Protein AF-A0A7V4TKS4-F1 (afdb_monomer_lite)

Sequence (141 aa):
MKQTRGIIQALSKITPVEVTDVFLPDYGVWRSFFDWTAFILSFFKVKKKCRSFGPDLIIGTGTHTHLPMLLHKQRNMGKVVTCMTPERPLEKYMDLCFIPEHDMPSKADNIFITMGPPNTACNIQAHDPKQGLIVIGGVDK

Radius of gyration: 17.99 Å; chains: 1; bounding box: 49×33×55 Å

Secondary structure (DSSP, 8-state):
--HHHHHHHHHTTTS-------PPPPPPHHHHHHHHHHHHHHHHSPP--------SEEEE-SHHHHHHHHHHHHHS--EEEESS---HHHHTT-SEEEEEGGG-PPP-TTEEEESSS-------S---TT------PPPP-

Foldseek 3Di:
DFQQVLVVVVVVVVDPDDDDDDDDPDDDPVVVVVLVVVQVVLVVDDDDQPQDPDDQADEDEDQVVQSVQLVSCSRYVHAYEYQEDYDVVSQVSHQAYAYEVVVVDDDDPRYDYDPDTRGNDDCPVPDDPVDDDDDDDDDDD

Structure (mmCIF, N/CA/C/O backbone):
data_AF-A0A7V4TKS4-F1
#
_entry.id   AF-A0A7V4TKS4-F1
#
loop_
_atom_site.group_PDB
_atom_site.id
_atom_site.type_symbol
_atom_site.label_atom_id
_atom_site.label_alt_id
_atom_site.label_comp_id
_atom_site.label_asym_id
_atom_site.label_entity_id
_atom_site.label_seq_id
_atom_site.pdbx_PDB_ins_code
_atom_site.Cartn_x
_atom_site.Cartn_y
_atom_site.Cartn_z
_atom_site.occupancy
_atom_site.B_iso_or_equiv
_atom_site.auth_seq_id
_atom_site.auth_comp_id
_atom_site.auth_asym_id
_atom_site.auth_atom_id
_atom_site.pdbx_PDB_model_num
ATOM 1 N N . MET A 1 1 ? 3.976 9.954 -4.171 1.00 61.44 1 MET A N 1
ATOM 2 C CA . MET A 1 1 ? 3.418 8.588 -4.053 1.00 61.44 1 MET A CA 1
ATOM 3 C C . MET A 1 1 ? 3.166 7.995 -5.436 1.00 61.44 1 MET A C 1
ATOM 5 O O . MET A 1 1 ? 2.203 8.379 -6.085 1.00 61.44 1 MET A O 1
ATOM 9 N N . LYS A 1 2 ? 4.050 7.121 -5.933 1.00 77.81 2 LYS A N 1
ATOM 10 C CA . LYS A 1 2 ? 3.864 6.454 -7.240 1.00 77.81 2 LYS A CA 1
ATOM 11 C C . LYS A 1 2 ? 3.047 5.157 -7.121 1.00 77.81 2 LYS A C 1
ATOM 13 O O . LYS A 1 2 ? 2.308 4.830 -8.039 1.00 77.81 2 LYS A O 1
ATOM 18 N N . GLN A 1 3 ? 3.132 4.481 -5.972 1.00 84.06 3 GLN A N 1
ATOM 19 C CA . GLN A 1 3 ? 2.511 3.170 -5.756 1.00 84.06 3 GLN A CA 1
ATOM 20 C C . GLN A 1 3 ? 0.994 3.256 -5.559 1.00 84.06 3 GLN A C 1
ATOM 22 O O . GLN A 1 3 ? 0.252 2.702 -6.365 1.00 84.06 3 GLN A O 1
ATOM 27 N N . THR A 1 4 ? 0.523 4.060 -4.593 1.00 86.50 4 THR A N 1
ATOM 28 C CA . THR A 1 4 ? -0.916 4.329 -4.389 1.00 86.50 4 THR A CA 1
ATOM 29 C C . THR A 1 4 ? -1.607 4.772 -5.682 1.00 86.50 4 THR A C 1
ATOM 31 O O . THR A 1 4 ? -2.683 4.285 -6.014 1.00 86.50 4 THR A O 1
ATOM 34 N N . ARG A 1 5 ? -0.964 5.658 -6.459 1.00 87.88 5 ARG A N 1
ATOM 35 C CA . ARG A 1 5 ? -1.502 6.140 -7.741 1.00 87.88 5 ARG A CA 1
ATOM 36 C C . ARG A 1 5 ? -1.656 5.026 -8.775 1.00 87.88 5 ARG A C 1
ATOM 38 O O . ARG A 1 5 ? -2.651 5.030 -9.487 1.00 87.88 5 ARG A O 1
ATOM 45 N N . GLY A 1 6 ? -0.712 4.085 -8.839 1.00 88.12 6 GLY A N 1
ATOM 46 C CA . GLY A 1 6 ? -0.812 2.917 -9.717 1.00 88.12 6 GLY A CA 1
ATOM 47 C C . GLY A 1 6 ? -2.062 2.087 -9.426 1.00 88.12 6 GLY A C 1
ATOM 48 O O . GLY A 1 6 ? -2.812 1.762 -10.343 1.00 88.12 6 GLY A O 1
ATOM 49 N N . ILE A 1 7 ? -2.345 1.833 -8.144 1.00 89.31 7 ILE A N 1
ATOM 50 C CA . ILE A 1 7 ? -3.557 1.110 -7.733 1.00 89.31 7 ILE A CA 1
ATOM 51 C C . ILE A 1 7 ? -4.819 1.912 -8.055 1.00 89.31 7 ILE A C 1
ATOM 53 O O . ILE A 1 7 ? -5.744 1.370 -8.650 1.00 89.31 7 ILE A O 1
ATOM 57 N N . ILE A 1 8 ? -4.856 3.200 -7.710 1.00 90.94 8 ILE A N 1
ATOM 58 C CA . ILE A 1 8 ? -6.012 4.068 -7.983 1.00 90.94 8 ILE A CA 1
ATOM 59 C C . ILE A 1 8 ? -6.323 4.106 -9.487 1.00 90.94 8 ILE A C 1
ATOM 61 O O . ILE A 1 8 ? -7.479 3.980 -9.879 1.00 90.94 8 ILE A O 1
ATOM 65 N N . GLN A 1 9 ? -5.296 4.222 -10.333 1.00 90.38 9 GLN A N 1
ATOM 66 C CA . GLN A 1 9 ? -5.444 4.224 -11.788 1.00 90.38 9 GLN A CA 1
ATOM 67 C C . GLN A 1 9 ? -5.921 2.873 -12.338 1.00 90.38 9 GLN A C 1
ATOM 69 O O . GLN A 1 9 ? -6.620 2.831 -13.347 1.00 90.38 9 GLN A O 1
ATOM 74 N N . ALA A 1 10 ? -5.527 1.758 -11.722 1.00 89.50 10 ALA A N 1
ATOM 75 C CA . ALA A 1 10 ? -6.039 0.444 -12.093 1.00 89.50 10 ALA A CA 1
ATOM 76 C C . ALA A 1 10 ? -7.506 0.272 -11.664 1.00 89.50 10 ALA A C 1
ATOM 78 O O . ALA A 1 10 ? -8.317 -0.204 -12.454 1.00 89.50 10 ALA A O 1
ATOM 79 N N . LEU A 1 11 ? -7.862 0.712 -10.452 1.00 91.50 11 LEU A N 1
ATOM 80 C CA . LEU A 1 11 ? -9.228 0.648 -9.924 1.00 91.50 11 LEU A CA 1
ATOM 81 C C . LEU A 1 11 ? -10.204 1.503 -10.735 1.00 91.50 11 LEU A C 1
ATOM 83 O O . LEU A 1 11 ? -11.296 1.033 -11.049 1.00 91.50 11 LEU A O 1
ATOM 87 N N . SER A 1 12 ? -9.800 2.711 -11.137 1.00 92.88 12 SER A N 1
ATOM 88 C CA . SER A 1 12 ? -10.649 3.620 -11.918 1.00 92.88 12 SER A CA 1
ATOM 89 C C . SER A 1 12 ? -11.029 3.083 -13.300 1.00 92.88 12 SER A C 1
ATOM 91 O O . SER A 1 12 ? -11.989 3.559 -13.901 1.00 92.88 12 SER A O 1
ATOM 93 N N . LYS A 1 13 ? -10.308 2.074 -13.808 1.00 92.00 13 LYS A N 1
ATOM 94 C CA . LYS A 1 13 ? -10.659 1.369 -15.051 1.00 92.00 13 LYS A CA 1
ATOM 95 C C . LYS A 1 13 ? -11.774 0.339 -14.864 1.00 92.00 13 LYS A C 1
ATOM 97 O O . LYS A 1 13 ? -12.379 -0.064 -15.850 1.00 92.00 13 LYS A O 1
ATOM 102 N N . ILE A 1 14 ? -12.004 -0.124 -13.635 1.00 94.19 14 ILE A N 1
ATOM 103 C CA . ILE A 1 14 ? -12.924 -1.227 -13.321 1.00 94.19 14 ILE A CA 1
ATOM 104 C C . ILE A 1 14 ? -14.212 -0.695 -12.681 1.00 94.19 14 ILE A C 1
ATOM 106 O O . ILE A 1 14 ? -15.287 -1.238 -12.914 1.00 94.19 14 ILE A O 1
ATOM 110 N N . THR A 1 15 ? -14.118 0.372 -11.887 1.00 93.25 15 THR A N 1
ATOM 111 C CA . THR A 1 15 ? -15.249 0.973 -11.169 1.00 93.25 15 THR A CA 1
ATOM 112 C C . THR A 1 15 ? -15.083 2.493 -11.089 1.00 93.25 15 THR A C 1
ATOM 114 O O . THR A 1 15 ? -13.947 2.969 -11.098 1.00 93.25 15 THR A O 1
ATOM 117 N N . PRO A 1 16 ? -16.168 3.285 -10.980 1.00 92.06 16 PRO A N 1
ATOM 118 C CA . PRO A 1 16 ? -16.063 4.685 -10.585 1.00 92.06 16 PRO A CA 1
ATOM 119 C C . PRO A 1 16 ? -15.332 4.799 -9.242 1.00 92.06 16 PRO A C 1
ATOM 121 O O . PRO A 1 16 ? -15.663 4.082 -8.296 1.00 92.06 16 PRO A O 1
ATOM 124 N N . VAL A 1 17 ? -14.331 5.675 -9.170 1.00 92.25 17 VAL A N 1
ATOM 125 C CA . VAL A 1 17 ? -13.532 5.911 -7.961 1.00 92.25 17 VAL A CA 1
ATOM 126 C C . VAL A 1 17 ? -13.551 7.401 -7.648 1.00 92.25 17 VAL A C 1
ATOM 128 O O . VAL A 1 17 ? -13.146 8.215 -8.476 1.00 92.25 17 VAL A O 1
ATOM 131 N N . GLU A 1 18 ? -13.978 7.743 -6.436 1.00 92.00 18 GLU A N 1
ATOM 132 C CA . GLU A 1 18 ? -13.786 9.063 -5.842 1.00 92.00 18 GLU A CA 1
ATOM 133 C C . GLU A 1 18 ? -12.569 9.003 -4.914 1.00 92.00 18 GLU A C 1
ATOM 135 O O . GLU A 1 18 ? -12.463 8.114 -4.067 1.00 92.00 18 GLU A O 1
ATOM 140 N N . VAL A 1 19 ? -11.614 9.913 -5.108 1.00 91.19 19 VAL A N 1
ATOM 141 C CA . VAL A 1 19 ? -10.347 9.913 -4.369 1.00 91.19 19 VAL A CA 1
ATOM 142 C C . VAL A 1 19 ? -10.270 11.158 -3.506 1.00 91.19 19 VAL A C 1
ATOM 144 O O . VAL A 1 19 ? -10.258 12.274 -4.019 1.00 91.19 19 VAL A O 1
ATOM 147 N N . THR A 1 20 ? -10.138 10.946 -2.200 1.00 90.56 20 THR A N 1
ATOM 148 C CA . THR A 1 20 ? -9.853 12.007 -1.234 1.00 90.56 20 THR A CA 1
ATOM 149 C C . THR A 1 20 ? -8.431 11.836 -0.724 1.00 90.56 20 THR A C 1
ATOM 151 O O . THR A 1 20 ? -8.145 10.920 0.049 1.00 90.56 20 THR A O 1
ATOM 154 N N . ASP A 1 21 ? -7.533 12.719 -1.155 1.00 89.44 21 ASP A N 1
ATOM 155 C CA . ASP A 1 21 ? -6.153 12.727 -0.679 1.00 89.44 21 ASP A CA 1
ATOM 156 C C . ASP A 1 21 ? -6.079 13.279 0.752 1.00 89.44 21 ASP A C 1
ATOM 158 O O . ASP A 1 21 ? -6.555 14.375 1.051 1.00 89.44 21 ASP A O 1
ATOM 162 N N . VAL A 1 22 ? -5.435 12.523 1.643 1.00 86.44 22 VAL A N 1
ATOM 163 C CA . VAL A 1 22 ? -5.147 12.950 3.016 1.00 86.44 22 VAL A CA 1
ATOM 164 C C . VAL A 1 22 ? -3.643 13.120 3.160 1.00 86.44 22 VAL A C 1
ATOM 166 O O . VAL A 1 22 ? -2.886 12.150 3.132 1.00 86.44 22 VAL A O 1
ATOM 169 N N . PHE A 1 23 ? -3.208 14.365 3.326 1.00 83.31 23 PHE A N 1
ATOM 170 C CA . PHE A 1 23 ? -1.806 14.678 3.567 1.00 83.31 23 PHE A CA 1
ATOM 171 C C . PHE A 1 23 ? -1.481 14.484 5.044 1.00 83.31 23 PHE A C 1
ATOM 173 O O . PHE A 1 23 ? -2.064 15.126 5.920 1.00 83.31 23 PHE A O 1
ATOM 180 N N . LEU A 1 24 ? -0.542 13.582 5.311 1.00 79.94 24 LEU A N 1
ATOM 181 C CA . LEU A 1 24 ? 0.001 13.367 6.642 1.00 79.94 24 LEU A CA 1
ATOM 182 C C . LEU A 1 24 ? 1.228 14.281 6.812 1.00 79.94 24 LEU A C 1
ATOM 184 O O . LEU A 1 24 ? 2.110 14.237 5.954 1.00 79.94 24 LEU A O 1
ATOM 188 N N . PRO A 1 25 ? 1.289 15.138 7.847 1.00 72.62 25 PRO A N 1
ATOM 189 C CA . PRO A 1 25 ? 2.472 15.956 8.105 1.00 72.62 25 PRO A CA 1
ATOM 190 C C . PRO A 1 25 ? 3.694 15.083 8.422 1.00 72.62 25 PRO A C 1
ATOM 192 O O . PRO A 1 25 ? 3.545 14.014 9.010 1.00 72.62 25 PRO A O 1
ATOM 195 N N . ASP A 1 26 ? 4.897 15.549 8.073 1.00 64.69 26 ASP A N 1
ATOM 196 C CA . ASP A 1 26 ? 6.145 14.867 8.435 1.00 64.69 26 ASP A CA 1
ATOM 197 C C . ASP A 1 26 ? 6.264 14.780 9.964 1.00 64.69 26 ASP A C 1
ATOM 199 O O . ASP A 1 26 ? 6.282 15.788 10.677 1.00 64.69 26 ASP A O 1
ATOM 203 N N . TYR A 1 27 ? 6.275 13.554 10.487 1.00 65.31 27 TYR A N 1
ATOM 204 C CA . TYR A 1 27 ? 6.161 13.304 11.920 1.00 65.31 27 TYR A CA 1
ATOM 205 C C . TYR A 1 27 ? 7.527 13.140 12.588 1.00 65.31 27 TYR A C 1
ATOM 207 O O . TYR A 1 27 ? 8.371 12.367 12.143 1.00 65.31 27 TYR A O 1
ATOM 215 N N . GLY A 1 28 ? 7.702 13.783 13.744 1.00 61.38 28 GLY A N 1
ATOM 216 C CA . GLY A 1 28 ? 8.748 13.418 14.699 1.00 61.38 28 GLY A CA 1
ATOM 217 C C . GLY A 1 28 ? 8.395 12.141 15.476 1.00 61.38 28 GLY A C 1
ATOM 218 O O . GLY A 1 28 ? 7.221 11.842 15.709 1.00 61.38 28 GLY A O 1
ATOM 219 N N . VAL A 1 29 ? 9.420 11.423 15.944 1.00 60.66 29 VAL A N 1
ATOM 220 C CA . VAL A 1 29 ? 9.340 10.160 16.718 1.00 60.66 29 VAL A CA 1
ATOM 221 C C . VAL A 1 29 ? 8.319 10.199 17.867 1.00 60.66 29 VAL A C 1
ATOM 223 O O . VAL A 1 29 ? 7.612 9.222 18.110 1.00 60.66 29 VAL A O 1
ATOM 226 N N . TRP A 1 30 ? 8.178 11.353 18.525 1.00 63.22 30 TRP A N 1
ATOM 227 C CA . TRP A 1 30 ? 7.223 11.573 19.615 1.00 63.22 30 TRP A CA 1
ATOM 228 C C . TRP A 1 30 ? 5.765 11.350 19.205 1.00 63.22 30 TRP A C 1
ATOM 230 O O . TRP A 1 30 ? 4.999 10.761 19.963 1.00 63.22 30 TRP A O 1
ATOM 240 N N . ARG A 1 31 ? 5.361 11.786 18.005 1.00 66.44 31 ARG A N 1
ATOM 241 C CA . ARG A 1 31 ? 3.974 11.635 17.537 1.00 66.44 31 ARG A CA 1
ATOM 242 C C . ARG A 1 31 ? 3.664 10.182 17.171 1.00 66.44 31 ARG A C 1
ATOM 244 O O . ARG A 1 31 ? 2.580 9.719 17.493 1.00 66.44 31 ARG A O 1
ATOM 251 N N . SER A 1 32 ? 4.639 9.450 16.622 1.00 67.88 32 SER A N 1
ATOM 252 C CA . SER A 1 32 ? 4.521 8.007 16.353 1.00 67.88 32 SER A CA 1
ATOM 253 C C . SER A 1 32 ? 4.236 7.214 17.635 1.00 67.88 32 SER A C 1
ATOM 255 O O . SER A 1 32 ? 3.344 6.368 17.669 1.00 67.88 32 SER A O 1
ATOM 257 N N . PHE A 1 33 ? 4.909 7.562 18.739 1.00 72.88 33 PHE A N 1
ATOM 258 C CA . PHE A 1 33 ? 4.610 6.988 20.052 1.00 72.88 33 PHE A CA 1
ATOM 259 C C . PHE A 1 33 ? 3.187 7.330 20.529 1.00 72.88 33 PHE A C 1
ATOM 261 O O . PHE A 1 33 ? 2.465 6.461 21.024 1.00 72.88 33 PHE A O 1
ATOM 268 N N . PHE A 1 34 ? 2.737 8.577 20.343 1.00 75.00 34 PHE A N 1
ATOM 269 C CA . PHE A 1 34 ? 1.356 8.962 20.654 1.00 75.00 34 PHE A CA 1
ATOM 270 C C . PHE A 1 34 ? 0.323 8.211 19.805 1.00 75.00 34 PHE A C 1
ATOM 272 O O . PHE A 1 34 ? -0.702 7.796 20.335 1.00 75.00 34 PHE A O 1
ATOM 279 N N . ASP A 1 35 ? 0.585 7.977 18.525 1.00 71.38 35 ASP A N 1
ATOM 280 C CA . ASP A 1 35 ? -0.316 7.204 17.671 1.00 71.38 35 ASP A CA 1
ATOM 281 C C . ASP A 1 35 ? -0.355 5.730 18.095 1.00 71.38 35 ASP A C 1
ATOM 283 O O . ASP A 1 35 ? -1.422 5.116 18.092 1.00 71.38 35 ASP A O 1
ATOM 287 N N . TRP A 1 36 ? 0.773 5.173 18.546 1.00 76.56 36 TRP A N 1
ATOM 288 C CA . TRP A 1 36 ? 0.852 3.812 19.088 1.00 76.56 36 TRP A CA 1
ATOM 289 C C . TRP A 1 36 ? 0.068 3.680 20.389 1.00 76.56 36 TRP A C 1
ATOM 291 O O . TRP A 1 36 ? -0.740 2.761 20.541 1.00 76.56 36 TRP A O 1
ATOM 301 N N . THR A 1 37 ? 0.236 4.633 21.306 1.00 76.25 37 THR A N 1
ATOM 302 C CA . THR A 1 37 ? -0.560 4.672 22.539 1.00 76.25 37 THR A CA 1
ATOM 303 C C . THR A 1 37 ? -2.041 4.880 22.233 1.00 76.25 37 THR A C 1
ATOM 305 O O . THR A 1 37 ? -2.871 4.170 22.793 1.00 76.25 37 THR A O 1
ATOM 308 N N . ALA A 1 38 ? -2.399 5.767 21.300 1.00 76.38 38 ALA A N 1
ATOM 309 C CA . ALA A 1 38 ? -3.776 5.972 20.859 1.00 76.38 38 ALA A CA 1
ATOM 310 C C . ALA A 1 38 ? -4.373 4.716 20.209 1.00 76.38 38 ALA A C 1
ATOM 312 O O . ALA A 1 38 ? -5.537 4.407 20.457 1.00 76.38 38 ALA A O 1
ATOM 313 N N . PHE A 1 39 ? -3.597 3.974 19.418 1.00 77.06 39 PHE A N 1
ATOM 314 C CA . PHE A 1 39 ? -4.018 2.716 18.807 1.00 77.06 39 PHE A CA 1
ATOM 315 C C . PHE A 1 39 ? -4.263 1.639 19.861 1.00 77.06 39 PHE A C 1
ATOM 317 O O . PHE A 1 39 ? -5.336 1.038 19.867 1.00 77.06 39 PHE A O 1
ATOM 324 N N . ILE A 1 40 ? -3.349 1.467 20.816 1.00 78.31 40 ILE A N 1
ATOM 325 C CA . ILE A 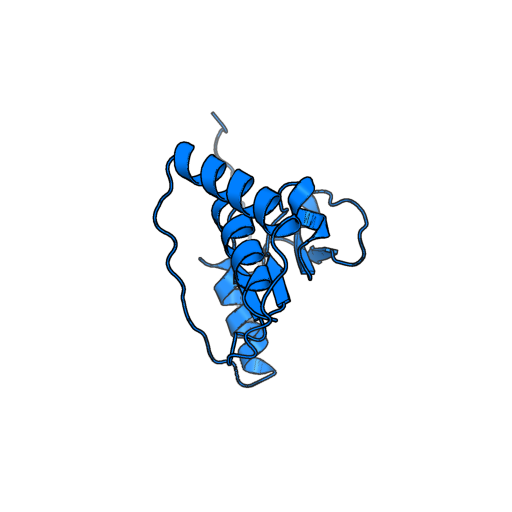1 40 ? -3.529 0.546 21.947 1.00 78.31 40 ILE A CA 1
ATOM 326 C C . ILE A 1 40 ? -4.758 0.953 22.777 1.00 78.31 40 ILE A C 1
ATOM 328 O O . ILE A 1 40 ? -5.635 0.131 23.028 1.00 78.31 40 ILE A O 1
ATOM 332 N N . LEU A 1 41 ? -4.887 2.236 23.129 1.00 77.75 41 LEU A N 1
ATOM 333 C CA . LEU A 1 41 ? -6.042 2.781 23.854 1.00 77.75 41 LEU A CA 1
ATOM 334 C C . LEU A 1 41 ? -7.355 2.649 23.066 1.00 77.75 41 LEU A C 1
ATOM 336 O O . LEU A 1 41 ? -8.424 2.567 23.670 1.00 77.75 41 LEU A O 1
ATOM 340 N N . SER A 1 42 ? -7.302 2.611 21.731 1.00 72.50 42 SER A N 1
ATOM 341 C CA . SER A 1 42 ? -8.486 2.436 20.883 1.00 72.50 42 SER A CA 1
ATOM 342 C C . SER A 1 42 ? -9.111 1.047 21.011 1.00 72.50 42 SER A C 1
ATOM 344 O O . SER A 1 42 ? -10.325 0.939 20.869 1.00 72.50 42 SER A O 1
ATOM 346 N N . PHE A 1 43 ? -8.337 0.019 21.386 1.00 70.38 43 PHE A N 1
ATOM 347 C CA . PHE A 1 43 ? -8.891 -1.294 21.741 1.00 70.38 43 PHE A CA 1
ATOM 348 C C . PHE A 1 43 ? -9.726 -1.251 23.024 1.00 70.38 43 PHE A C 1
ATOM 350 O O . PHE A 1 43 ? -10.682 -2.011 23.149 1.00 70.38 43 PHE A O 1
ATOM 357 N N . PHE A 1 44 ? -9.399 -0.353 23.959 1.00 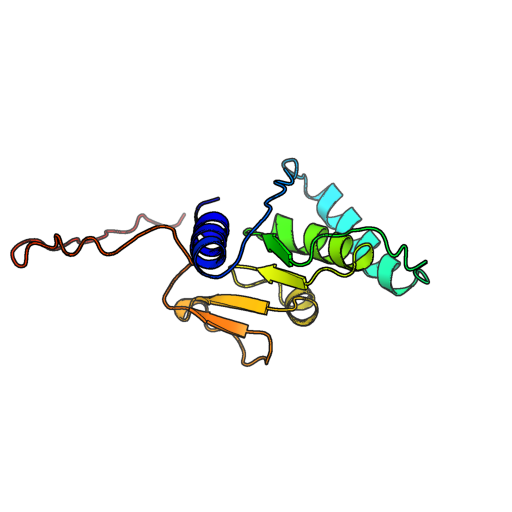69.31 44 PHE A N 1
ATOM 358 C CA . PHE A 1 44 ? -10.101 -0.229 25.241 1.00 69.31 44 PHE A CA 1
ATOM 359 C C . PHE A 1 44 ? -11.289 0.740 25.195 1.00 69.31 44 PHE A C 1
ATOM 361 O O . PHE A 1 44 ? -12.147 0.713 26.077 1.00 69.31 44 PHE A O 1
ATOM 368 N N . LYS A 1 45 ? -11.378 1.600 24.173 1.00 65.38 45 LYS A N 1
ATOM 369 C CA . LYS A 1 45 ? -12.520 2.504 23.993 1.00 65.38 45 LYS A CA 1
ATOM 370 C C . LYS A 1 45 ? -13.651 1.812 23.231 1.00 65.38 45 LYS A C 1
ATOM 372 O O . LYS A 1 45 ? -13.534 1.513 22.046 1.00 65.38 45 LYS A O 1
ATOM 377 N N . VAL A 1 46 ? -14.796 1.648 23.896 1.00 53.47 46 VAL A N 1
ATOM 378 C CA . VAL A 1 46 ? -16.061 1.226 23.272 1.00 53.47 46 VAL A CA 1
ATOM 379 C C . VAL A 1 46 ? -16.447 2.235 22.182 1.00 53.47 46 VAL A C 1
ATOM 381 O O . VAL A 1 46 ? -16.681 3.413 22.455 1.00 53.47 46 VAL A O 1
ATOM 384 N N . LYS A 1 47 ? -16.491 1.792 20.922 1.00 57.72 47 LYS A N 1
ATOM 385 C CA . LYS A 1 47 ? -16.804 2.660 19.779 1.00 57.72 47 LYS A CA 1
ATOM 386 C C . LYS A 1 47 ? -18.289 3.005 19.715 1.00 57.72 47 LYS A C 1
ATOM 388 O O . LYS A 1 47 ? -19.121 2.123 19.512 1.00 57.72 47 LYS A O 1
ATOM 393 N N . LYS A 1 48 ? -18.617 4.301 19.695 1.00 51.69 48 LYS A N 1
ATOM 394 C CA . LYS A 1 48 ? -19.819 4.771 18.991 1.00 51.69 48 LYS A CA 1
ATOM 395 C C . LYS A 1 48 ? -19.578 4.578 17.492 1.00 51.69 48 LYS A C 1
ATOM 397 O O . LYS A 1 48 ? -18.759 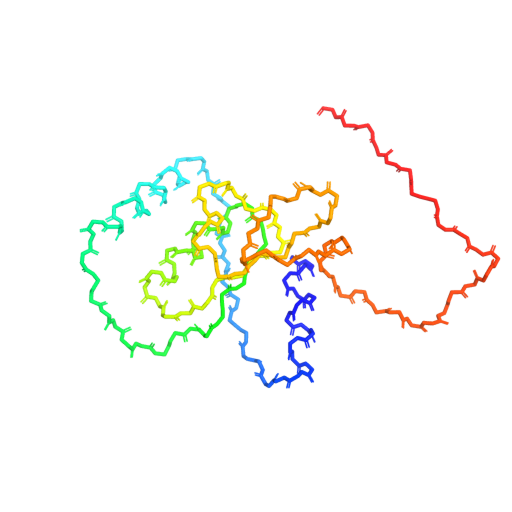5.282 16.907 1.00 51.69 48 LYS A O 1
ATOM 402 N N . LYS A 1 49 ? -20.266 3.613 16.872 1.00 54.22 49 LYS A N 1
ATOM 403 C CA . LYS A 1 49 ? -20.358 3.504 15.408 1.00 54.22 49 LYS A CA 1
ATOM 404 C C . LYS A 1 49 ? -21.111 4.729 14.889 1.00 54.22 49 LYS A C 1
ATOM 406 O O . LYS A 1 49 ? -22.335 4.717 14.816 1.00 54.22 49 LYS A O 1
ATOM 411 N N . CYS A 1 50 ? -20.397 5.790 14.533 1.00 51.69 50 CYS A N 1
ATOM 412 C CA . CYS A 1 50 ? -20.980 6.824 13.693 1.00 51.69 50 CYS A CA 1
ATOM 413 C C . CYS A 1 50 ? -21.013 6.258 12.275 1.00 51.69 50 CYS A C 1
ATOM 415 O O . CYS A 1 50 ? -19.983 6.150 11.616 1.00 51.69 50 CYS A O 1
ATOM 417 N N . ARG A 1 51 ? -22.198 5.841 11.823 1.00 52.28 51 ARG A N 1
ATOM 418 C CA . ARG A 1 51 ? -22.460 5.445 10.436 1.00 52.28 51 ARG A CA 1
ATOM 419 C C . ARG A 1 51 ? -22.493 6.714 9.571 1.00 52.28 51 ARG A C 1
ATOM 421 O O . ARG A 1 51 ? -23.527 7.076 9.033 1.00 52.28 51 ARG A O 1
ATOM 428 N N . SER A 1 52 ? -21.387 7.450 9.554 1.00 54.50 52 SER A N 1
ATOM 429 C CA . SER A 1 52 ? -21.168 8.532 8.601 1.00 54.50 52 SER A CA 1
ATOM 430 C C . SER A 1 52 ? -20.669 7.916 7.299 1.00 54.50 52 SER A C 1
ATOM 432 O O . SER A 1 52 ? -20.024 6.867 7.343 1.00 54.50 52 SER A O 1
ATOM 434 N N . PHE A 1 53 ? -20.961 8.559 6.167 1.00 65.31 53 PHE A N 1
ATOM 435 C CA . PHE A 1 53 ? -20.354 8.279 4.864 1.00 65.31 53 PHE A CA 1
ATOM 436 C C . PHE A 1 53 ? -18.824 8.341 5.000 1.00 65.31 53 PHE A C 1
ATOM 438 O O . PHE A 1 53 ? -18.229 9.415 4.972 1.00 65.31 53 PHE A O 1
ATOM 445 N N . GLY A 1 54 ? -18.201 7.201 5.283 1.00 76.69 54 GLY A N 1
ATOM 446 C CA . GLY A 1 54 ? -16.754 7.034 5.339 1.00 76.69 54 GLY A CA 1
ATOM 447 C C . GLY A 1 54 ? -16.261 6.390 4.046 1.00 76.69 54 GLY A C 1
ATOM 448 O O . GLY A 1 54 ? -17.068 5.793 3.337 1.00 76.69 54 GLY A O 1
ATOM 449 N N . PRO A 1 55 ? -14.958 6.483 3.743 1.00 87.25 55 PRO A N 1
ATOM 450 C CA . PRO A 1 55 ? -14.407 5.866 2.544 1.00 87.25 55 PRO A CA 1
ATOM 451 C C . PRO A 1 55 ? -14.601 4.348 2.588 1.00 87.25 55 PRO A C 1
ATOM 453 O O . PRO A 1 55 ? -14.371 3.729 3.629 1.00 87.25 55 PRO A O 1
ATOM 456 N N . ASP A 1 56 ? -14.962 3.743 1.458 1.00 90.19 56 ASP A N 1
ATOM 457 C CA . ASP A 1 56 ? -15.019 2.282 1.323 1.00 90.19 56 ASP A CA 1
ATOM 458 C C . ASP A 1 56 ? -13.622 1.656 1.431 1.00 90.19 56 ASP A C 1
ATOM 460 O O . ASP A 1 56 ? -13.452 0.551 1.954 1.00 90.19 56 ASP A O 1
ATOM 464 N N . LEU A 1 57 ? -12.608 2.396 0.972 1.00 91.75 57 LEU A N 1
ATOM 465 C CA . LEU A 1 57 ? -11.228 1.952 0.859 1.00 91.75 57 LEU A CA 1
ATOM 466 C C . LEU A 1 57 ? -10.253 3.051 1.298 1.00 91.75 57 LEU A C 1
ATOM 468 O O . LEU A 1 57 ? -10.346 4.202 0.883 1.00 91.75 57 LEU A O 1
ATOM 472 N N . ILE A 1 58 ? -9.290 2.674 2.129 1.00 93.31 58 ILE A N 1
ATOM 473 C CA . ILE A 1 58 ? -8.223 3.508 2.675 1.00 93.31 58 ILE A CA 1
ATOM 474 C C . ILE A 1 58 ? -6.907 2.902 2.184 1.00 93.31 58 ILE A C 1
ATOM 476 O O . ILE A 1 58 ? -6.545 1.800 2.599 1.00 93.31 58 ILE A O 1
ATOM 480 N N . ILE A 1 59 ? -6.189 3.614 1.312 1.00 92.56 59 ILE A N 1
ATOM 481 C CA . ILE A 1 59 ? -4.916 3.156 0.738 1.00 92.56 59 ILE A CA 1
ATOM 482 C C . ILE A 1 59 ? -3.793 4.104 1.141 1.00 92.56 59 ILE A C 1
ATOM 484 O O . ILE A 1 59 ? -3.933 5.321 1.044 1.00 92.56 59 ILE A O 1
ATOM 488 N N . GLY A 1 60 ? -2.651 3.546 1.525 1.00 89.75 60 GLY A N 1
ATOM 489 C CA . GLY A 1 60 ? -1.436 4.308 1.783 1.00 89.75 60 GLY A CA 1
ATOM 490 C C . GLY A 1 60 ? -0.185 3.515 1.444 1.00 89.75 60 GLY A C 1
ATOM 491 O O . GLY A 1 60 ? -0.207 2.299 1.258 1.00 89.75 60 GLY A O 1
ATOM 492 N N . THR A 1 61 ? 0.916 4.239 1.293 1.00 86.81 61 THR A N 1
ATOM 493 C CA . THR A 1 61 ? 2.243 3.673 1.058 1.00 86.81 61 THR A CA 1
ATOM 494 C C . THR A 1 61 ? 3.228 4.428 1.934 1.00 86.81 61 THR A C 1
ATOM 496 O O . THR A 1 61 ? 3.322 5.652 1.833 1.00 86.81 61 THR A O 1
ATOM 499 N N . GLY A 1 62 ? 3.974 3.703 2.762 1.00 85.69 62 GLY A N 1
ATOM 500 C CA . GLY A 1 62 ? 4.959 4.252 3.691 1.00 85.69 62 GLY A CA 1
ATOM 501 C C . GLY A 1 62 ? 4.668 3.834 5.128 1.00 85.69 62 GLY A C 1
ATOM 502 O O . GLY A 1 62 ? 3.516 3.862 5.562 1.00 85.69 62 GLY A O 1
ATOM 503 N N . THR A 1 63 ? 5.714 3.517 5.888 1.00 85.19 63 THR A N 1
ATOM 504 C CA . THR A 1 63 ? 5.611 3.053 7.281 1.00 85.19 63 THR A CA 1
ATOM 505 C C . THR A 1 63 ? 4.806 4.010 8.164 1.00 85.19 63 THR A C 1
ATOM 507 O O . THR A 1 63 ? 3.935 3.580 8.916 1.00 85.19 63 THR A O 1
ATOM 510 N N . HIS A 1 64 ? 4.994 5.322 7.985 1.00 85.19 64 HIS A N 1
ATOM 511 C CA . HIS A 1 64 ? 4.269 6.363 8.726 1.00 85.19 64 HIS A CA 1
ATOM 512 C C . HIS A 1 64 ? 2.762 6.426 8.429 1.00 85.19 64 HIS A C 1
ATOM 514 O O . HIS A 1 64 ? 2.022 7.078 9.160 1.00 85.19 64 HIS A O 1
ATOM 520 N N . THR A 1 65 ? 2.287 5.765 7.370 1.00 88.31 65 THR A N 1
ATOM 521 C CA . THR A 1 65 ? 0.872 5.794 6.969 1.00 88.31 65 THR A CA 1
ATOM 522 C C . THR A 1 65 ? 0.046 4.693 7.638 1.00 88.31 65 THR A C 1
ATOM 524 O O . THR A 1 65 ? -1.149 4.877 7.863 1.00 88.31 65 THR A O 1
ATOM 527 N N . HIS A 1 66 ? 0.678 3.583 8.038 1.00 90.19 66 HIS A N 1
ATOM 528 C CA . HIS A 1 66 ? -0.006 2.386 8.534 1.00 90.19 66 HIS A CA 1
ATOM 529 C C . HIS A 1 66 ? -0.892 2.663 9.751 1.00 90.19 66 HIS A C 1
ATOM 531 O O . HIS A 1 66 ? -2.067 2.293 9.780 1.00 90.19 66 HIS A O 1
ATOM 537 N N . LEU A 1 67 ? -0.342 3.339 10.755 1.00 88.94 67 LEU A N 1
ATOM 538 C CA . LEU A 1 67 ? -1.041 3.575 12.010 1.00 88.94 67 LEU A CA 1
ATOM 539 C C . LEU A 1 67 ? -2.170 4.614 11.881 1.00 88.94 67 LEU A C 1
ATOM 541 O O . LEU A 1 67 ? -3.290 4.308 12.304 1.00 88.94 67 LEU A O 1
ATOM 545 N N . PRO A 1 68 ? -1.964 5.774 11.218 1.00 88.88 68 PRO A N 1
ATOM 546 C CA . PRO A 1 68 ? -3.057 6.680 10.868 1.00 88.88 68 PRO A CA 1
ATOM 547 C C . PRO A 1 68 ? -4.190 6.002 10.088 1.00 88.88 68 PRO A C 1
ATOM 549 O O . PRO A 1 68 ? -5.360 6.228 10.397 1.00 88.88 68 PRO A O 1
ATOM 552 N N . MET A 1 69 ? -3.870 5.129 9.126 1.00 91.06 69 MET A N 1
ATOM 553 C CA . MET A 1 69 ? -4.873 4.389 8.351 1.00 91.06 69 MET A CA 1
ATOM 554 C C . MET A 1 69 ? -5.704 3.451 9.231 1.00 91.06 69 MET A C 1
ATOM 556 O O . MET A 1 69 ? -6.934 3.446 9.145 1.00 91.06 69 MET A O 1
ATOM 560 N N . LEU A 1 70 ? -5.061 2.699 10.129 1.00 90.50 70 LEU A N 1
ATOM 561 C CA . LEU A 1 70 ? -5.756 1.815 11.067 1.00 90.50 70 LEU A CA 1
ATOM 562 C C . LEU A 1 70 ? -6.631 2.592 12.057 1.00 90.50 70 LEU A C 1
ATOM 564 O O . LEU A 1 70 ? -7.764 2.190 12.328 1.00 90.50 70 LEU A O 1
ATOM 568 N N . LEU A 1 71 ? -6.154 3.732 12.562 1.00 87.25 71 LEU A N 1
ATOM 569 C CA . LEU A 1 71 ? -6.946 4.629 13.406 1.00 87.25 71 LEU A CA 1
ATOM 570 C C . LEU A 1 71 ? -8.141 5.223 12.646 1.00 87.25 71 LEU A C 1
ATOM 572 O O . LEU A 1 71 ? -9.224 5.377 13.217 1.00 87.25 71 LEU A O 1
ATOM 576 N N . HIS A 1 72 ? -7.980 5.514 11.354 1.00 86.31 72 HIS A N 1
ATOM 577 C CA . HIS A 1 72 ? -9.067 5.983 10.502 1.00 86.31 72 HIS A CA 1
ATOM 578 C C . HIS A 1 72 ? -10.120 4.888 10.284 1.00 86.31 72 HIS A C 1
ATOM 580 O O . HIS A 1 72 ? -11.300 5.141 10.516 1.00 86.31 72 HIS A O 1
ATOM 586 N N . LYS A 1 73 ? -9.708 3.647 9.986 1.00 87.00 73 LYS A N 1
ATOM 587 C CA . LYS A 1 73 ? -10.583 2.454 9.958 1.00 87.00 73 LYS A CA 1
ATOM 588 C C . LYS A 1 73 ? -11.275 2.187 11.286 1.00 87.00 73 LYS A C 1
ATOM 590 O O . LYS A 1 73 ? -12.375 1.645 11.357 1.00 87.00 73 LYS A O 1
ATOM 595 N N . GLN A 1 74 ? -10.637 2.538 12.397 1.00 80.06 74 GLN A N 1
ATOM 596 C CA . GLN A 1 74 ? -11.286 2.376 13.685 1.00 80.06 74 GLN A CA 1
ATOM 597 C C . GLN A 1 74 ? -12.509 3.307 13.804 1.00 80.06 74 GLN A C 1
ATOM 599 O O . GLN A 1 74 ? -13.504 2.911 14.408 1.00 80.06 74 GLN A O 1
ATOM 604 N N . ARG A 1 75 ? -12.458 4.501 13.207 1.00 77.25 75 ARG A N 1
ATOM 605 C CA . ARG A 1 75 ? -13.540 5.498 13.233 1.00 77.25 75 ARG A CA 1
ATOM 606 C C . ARG A 1 75 ? -14.542 5.326 12.087 1.00 77.25 75 ARG A C 1
ATOM 608 O O . ARG A 1 75 ? -15.726 5.571 12.293 1.00 77.25 75 ARG A O 1
ATOM 615 N N . ASN A 1 76 ? -14.073 4.859 10.933 1.00 71.25 76 ASN A N 1
ATOM 616 C CA . ASN A 1 76 ? -14.811 4.760 9.675 1.00 71.25 76 ASN A CA 1
ATOM 617 C C . ASN A 1 76 ? -14.817 3.304 9.191 1.00 71.25 76 ASN A C 1
ATOM 619 O O . ASN A 1 76 ? -13.795 2.642 9.267 1.00 71.25 76 ASN A O 1
ATOM 623 N N . MET A 1 77 ? -15.928 2.776 8.669 1.00 76.50 77 MET A N 1
ATOM 624 C CA . MET A 1 77 ? -16.040 1.344 8.307 1.00 76.50 77 MET A CA 1
ATOM 625 C C . MET A 1 77 ? -15.276 0.922 7.029 1.00 76.50 77 MET A C 1
ATOM 627 O O . MET A 1 77 ? -15.583 -0.123 6.459 1.00 76.50 77 MET A O 1
ATOM 631 N N . GLY A 1 78 ? -14.295 1.710 6.586 1.00 86.38 78 GLY A N 1
ATOM 632 C CA . GLY A 1 78 ? -13.508 1.452 5.382 1.00 86.38 78 GLY A CA 1
ATOM 633 C C . GLY A 1 78 ? -12.512 0.304 5.525 1.00 86.38 78 GLY A C 1
ATOM 634 O O . GLY A 1 78 ? -12.046 -0.017 6.623 1.00 86.38 78 GLY A O 1
ATOM 635 N N . LYS A 1 79 ? -12.160 -0.301 4.390 1.00 92.31 79 LYS A N 1
ATOM 636 C CA . LYS A 1 79 ? -11.107 -1.316 4.276 1.00 92.31 79 LYS A CA 1
ATOM 637 C C . LYS A 1 79 ? -9.739 -0.659 4.164 1.00 92.31 79 LYS A C 1
ATOM 639 O O . LYS A 1 79 ? -9.596 0.324 3.454 1.00 92.31 79 LYS A O 1
ATOM 644 N N . VAL A 1 80 ? -8.731 -1.186 4.849 1.00 94.50 80 VAL A N 1
ATOM 645 C CA . VAL A 1 80 ? -7.364 -0.646 4.853 1.00 94.50 80 VAL A CA 1
ATOM 646 C C . VAL A 1 80 ? -6.446 -1.529 4.033 1.00 94.50 80 VAL A C 1
ATOM 648 O O . VAL A 1 80 ? -6.329 -2.723 4.310 1.00 94.50 80 VAL A O 1
ATOM 651 N N . VAL A 1 81 ? -5.771 -0.916 3.062 1.00 94.31 81 VAL A N 1
ATOM 652 C CA . VAL A 1 81 ? -4.904 -1.602 2.107 1.00 94.31 81 VAL A CA 1
ATOM 653 C C . VAL A 1 81 ? -3.553 -0.903 1.991 1.00 94.31 81 VAL A C 1
ATOM 655 O O . VAL A 1 81 ? -3.493 0.312 1.809 1.00 94.31 81 VAL A O 1
ATOM 658 N N . THR A 1 82 ? -2.462 -1.662 2.075 1.00 92.81 82 THR A N 1
ATOM 659 C CA . THR A 1 82 ? -1.090 -1.141 1.925 1.00 92.81 82 THR A CA 1
ATOM 660 C C . THR A 1 82 ? -0.378 -1.740 0.711 1.00 92.81 82 THR A C 1
ATOM 662 O O . THR A 1 82 ? -0.721 -2.830 0.258 1.00 92.81 82 THR A O 1
ATOM 665 N N . CYS A 1 83 ? 0.605 -1.007 0.177 1.00 90.56 83 CYS A N 1
ATOM 666 C CA . CYS A 1 83 ? 1.423 -1.391 -0.987 1.00 90.56 83 CYS A CA 1
ATOM 667 C C . CYS A 1 83 ? 2.865 -1.775 -0.626 1.00 90.56 83 CYS A C 1
ATOM 669 O O . CYS A 1 83 ? 3.759 -1.698 -1.467 1.00 90.56 83 CYS A O 1
ATOM 671 N N . MET A 1 84 ? 3.108 -2.090 0.642 1.00 90.06 84 MET A N 1
ATOM 672 C CA . MET A 1 84 ? 4.416 -2.458 1.165 1.00 90.06 84 MET A CA 1
ATOM 673 C C . MET A 1 84 ? 4.268 -3.415 2.336 1.00 90.06 84 MET A C 1
ATOM 675 O O . MET A 1 84 ? 3.179 -3.549 2.896 1.00 90.06 84 MET A O 1
ATOM 679 N N . THR A 1 85 ? 5.381 -4.013 2.745 1.00 90.25 85 THR A N 1
ATOM 680 C CA . THR A 1 85 ? 5.450 -4.801 3.972 1.00 90.25 85 THR A CA 1
ATOM 681 C C . THR A 1 85 ? 5.132 -3.919 5.189 1.00 90.25 85 THR A C 1
ATOM 683 O O . THR A 1 85 ? 5.869 -2.966 5.468 1.00 90.25 85 THR A O 1
ATOM 686 N N . PRO A 1 86 ? 4.027 -4.176 5.914 1.00 88.69 86 PRO A N 1
ATOM 687 C CA . PRO A 1 86 ? 3.718 -3.444 7.130 1.00 88.69 86 PRO A CA 1
ATOM 688 C C . PRO A 1 86 ? 4.619 -3.879 8.287 1.00 88.69 86 PRO A C 1
ATOM 690 O O . PRO A 1 86 ? 5.252 -4.933 8.273 1.00 88.69 86 PRO A O 1
ATOM 693 N N . GLU A 1 87 ? 4.636 -3.080 9.351 1.00 87.88 87 GLU A N 1
ATOM 694 C CA . GLU A 1 87 ? 5.226 -3.523 10.613 1.00 87.88 87 GLU A CA 1
ATOM 695 C C . GLU A 1 87 ? 4.445 -4.749 11.121 1.00 87.88 87 GLU A C 1
ATOM 697 O O . GLU A 1 87 ? 3.216 -4.705 11.212 1.00 87.88 87 GLU A O 1
ATOM 702 N N . ARG A 1 88 ? 5.143 -5.834 11.489 1.00 83.31 88 ARG A N 1
ATOM 703 C CA . ARG A 1 88 ? 4.544 -7.125 11.902 1.00 83.31 88 ARG A CA 1
ATOM 704 C C . ARG A 1 88 ? 3.313 -7.035 12.822 1.00 83.31 88 ARG A C 1
ATOM 706 O O . ARG A 1 88 ? 2.329 -7.724 12.559 1.00 83.31 88 ARG A O 1
ATOM 713 N N . PRO A 1 89 ? 3.300 -6.230 13.903 1.00 84.62 89 PRO A N 1
ATOM 714 C CA . PRO A 1 89 ? 2.118 -6.145 14.765 1.00 84.62 89 PRO A CA 1
ATOM 715 C C . PRO A 1 89 ? 0.904 -5.498 14.083 1.00 84.62 89 PRO A C 1
ATOM 717 O O . PRO A 1 89 ? -0.224 -5.754 14.507 1.00 84.62 89 PRO A O 1
ATOM 720 N N . LEU A 1 90 ? 1.123 -4.669 13.058 1.00 86.88 90 LEU A N 1
ATOM 721 C CA . LEU A 1 90 ? 0.087 -3.957 12.309 1.00 86.88 90 LEU A CA 1
ATOM 722 C C . LEU A 1 90 ? -0.469 -4.781 11.143 1.00 86.88 90 LEU A C 1
ATOM 724 O O . LEU A 1 90 ? -1.636 -4.607 10.796 1.00 86.88 90 LEU A O 1
ATOM 728 N N . GLU A 1 91 ? 0.331 -5.695 10.588 1.00 89.81 91 GLU A N 1
ATOM 729 C CA . GLU A 1 91 ? -0.017 -6.555 9.448 1.00 89.81 91 GLU A CA 1
ATOM 730 C C . GLU A 1 91 ? -1.389 -7.215 9.602 1.00 89.81 91 GLU A C 1
ATOM 732 O O . GLU A 1 91 ? -2.246 -7.080 8.736 1.00 89.81 91 GLU A O 1
ATOM 737 N N . LYS A 1 92 ? -1.648 -7.836 10.757 1.00 89.75 92 LYS A N 1
ATOM 738 C CA . LYS A 1 92 ? -2.907 -8.540 11.055 1.00 89.75 92 LYS A CA 1
ATOM 739 C C . LYS A 1 92 ? -4.156 -7.650 11.105 1.00 89.75 92 LYS A C 1
ATOM 741 O O . LYS A 1 92 ? -5.270 -8.163 11.155 1.00 89.75 92 LYS A O 1
ATOM 746 N N . TYR A 1 93 ? -3.993 -6.329 11.178 1.00 90.31 93 TYR A N 1
ATOM 747 C CA . TYR A 1 93 ? -5.109 -5.379 11.227 1.00 90.31 93 TYR A CA 1
ATOM 748 C C . TYR A 1 93 ? -5.426 -4.761 9.859 1.00 90.31 93 TYR A C 1
ATOM 750 O O . TYR A 1 93 ? -6.492 -4.146 9.700 1.00 90.31 93 TYR A O 1
ATOM 758 N N . MET A 1 94 ? -4.527 -4.935 8.886 1.00 93.19 94 MET A N 1
ATOM 759 C CA . MET A 1 94 ? -4.741 -4.565 7.490 1.00 93.19 94 MET A CA 1
ATOM 760 C C . MET A 1 94 ? -5.719 -5.546 6.842 1.00 93.19 94 MET A C 1
ATOM 762 O O . MET A 1 94 ? -5.656 -6.747 7.100 1.00 93.19 94 MET A O 1
ATOM 766 N N . ASP A 1 95 ? -6.625 -5.046 6.000 1.00 94.50 95 ASP A N 1
ATOM 767 C CA . ASP A 1 95 ? -7.536 -5.917 5.248 1.00 94.50 95 ASP A CA 1
ATOM 768 C C . ASP A 1 95 ? -6.839 -6.560 4.040 1.00 94.50 95 ASP A C 1
ATOM 770 O O . ASP A 1 95 ? -7.195 -7.676 3.675 1.00 94.50 95 ASP A O 1
ATOM 774 N N . LEU A 1 96 ? -5.857 -5.879 3.432 1.00 94.50 96 LEU A N 1
ATOM 775 C CA . LEU A 1 96 ? -5.041 -6.410 2.335 1.00 94.50 96 LEU A CA 1
ATOM 776 C C . LEU A 1 96 ? -3.657 -5.737 2.280 1.00 94.50 96 LEU A C 1
ATOM 778 O O . LEU A 1 96 ? -3.541 -4.519 2.418 1.00 94.50 96 LEU A O 1
ATOM 782 N N . CYS A 1 97 ? -2.614 -6.512 2.012 1.00 93.62 97 CYS A N 1
ATOM 783 C CA . CYS A 1 97 ? -1.241 -6.047 1.855 1.00 93.62 97 CYS A CA 1
ATOM 784 C C . CYS A 1 97 ? -0.697 -6.520 0.505 1.00 93.62 97 CYS A C 1
ATOM 786 O O . CYS A 1 97 ? -0.539 -7.721 0.299 1.00 93.62 97 CYS A O 1
ATOM 788 N N . PHE A 1 98 ? -0.382 -5.592 -0.397 1.00 92.81 98 PHE A N 1
ATOM 789 C CA . PHE A 1 98 ? 0.388 -5.895 -1.602 1.00 92.81 98 PHE A CA 1
ATOM 790 C C . PHE A 1 98 ? 1.871 -5.882 -1.245 1.00 92.81 98 PHE A C 1
ATOM 792 O O . PHE A 1 98 ? 2.436 -4.811 -1.019 1.00 92.81 98 PHE A O 1
ATOM 799 N N . ILE A 1 99 ? 2.478 -7.064 -1.155 1.00 92.69 99 ILE A N 1
ATOM 800 C CA . ILE A 1 99 ? 3.868 -7.219 -0.722 1.00 92.69 99 ILE A CA 1
ATOM 801 C C . ILE A 1 99 ? 4.701 -7.786 -1.874 1.00 92.69 99 ILE A C 1
ATOM 803 O O . ILE A 1 99 ? 4.344 -8.839 -2.409 1.00 92.69 99 ILE A O 1
ATOM 807 N N . PRO A 1 100 ? 5.812 -7.132 -2.258 1.00 91.19 100 PRO A N 1
ATOM 808 C CA . PRO A 1 100 ? 6.711 -7.677 -3.259 1.00 91.19 100 PRO A CA 1
ATOM 809 C C . PRO A 1 100 ? 7.277 -9.043 -2.861 1.00 91.19 100 PRO A C 1
ATOM 811 O O . PRO A 1 100 ? 7.680 -9.250 -1.722 1.00 91.19 100 PRO A O 1
ATOM 814 N N . GLU A 1 101 ? 7.383 -9.964 -3.818 1.00 92.62 101 GLU A N 1
ATOM 815 C CA . GLU A 1 101 ? 7.933 -11.309 -3.585 1.00 92.62 101 GLU A CA 1
ATOM 816 C C . GLU A 1 101 ? 9.338 -11.286 -2.956 1.00 92.62 101 GLU A C 1
ATOM 818 O O . GLU A 1 101 ? 9.651 -12.104 -2.091 1.00 92.62 101 GLU A O 1
ATOM 823 N N . HIS A 1 102 ? 10.165 -10.306 -3.332 1.00 88.69 102 HIS A N 1
ATOM 824 C CA . HIS A 1 102 ? 11.524 -10.157 -2.809 1.00 88.69 102 HIS A CA 1
ATOM 825 C C . HIS A 1 102 ? 11.593 -9.750 -1.328 1.00 88.69 102 HIS A C 1
ATOM 827 O O . HIS A 1 102 ? 12.649 -9.919 -0.724 1.00 88.69 102 HIS A O 1
ATOM 833 N N . ASP A 1 103 ? 10.494 -9.273 -0.732 1.00 88.75 103 ASP A N 1
ATOM 834 C CA . ASP A 1 103 ? 10.408 -8.983 0.707 1.00 88.75 103 ASP A CA 1
ATOM 835 C C . ASP A 1 103 ? 10.173 -10.256 1.545 1.00 88.75 103 ASP A C 1
ATOM 837 O O . ASP A 1 103 ? 10.165 -10.197 2.774 1.00 88.75 103 ASP A O 1
ATOM 841 N N . MET A 1 104 ? 9.982 -11.412 0.893 1.00 90.50 104 MET A N 1
ATOM 842 C CA . MET A 1 104 ? 9.766 -12.719 1.526 1.00 90.50 104 MET A CA 1
ATOM 843 C C . MET A 1 104 ? 8.658 -12.696 2.600 1.00 90.50 104 MET A C 1
ATOM 845 O O . MET A 1 104 ? 8.909 -13.038 3.763 1.00 90.50 104 MET A O 1
ATOM 849 N N . PRO A 1 105 ? 7.419 -12.293 2.249 1.00 88.69 105 PRO A N 1
ATOM 850 C CA . PRO A 1 105 ? 6.334 -12.218 3.217 1.00 88.69 105 PRO A CA 1
ATOM 851 C C . PRO A 1 105 ? 6.011 -13.585 3.826 1.00 88.69 105 PRO A C 1
ATOM 853 O O . PRO A 1 105 ? 6.075 -14.628 3.171 1.00 88.69 105 PRO A O 1
ATOM 856 N N . SER A 1 106 ? 5.590 -13.570 5.091 1.00 88.94 106 SER A N 1
ATOM 857 C CA . SER A 1 106 ? 4.974 -14.747 5.708 1.00 88.94 106 SER A CA 1
ATOM 858 C C . SER A 1 106 ? 3.634 -15.055 5.035 1.00 88.94 106 SER A C 1
ATOM 860 O O . SER A 1 106 ? 2.986 -14.168 4.489 1.00 88.94 106 SER A O 1
ATOM 862 N N . LYS A 1 107 ? 3.191 -16.316 5.063 1.00 87.31 107 LYS A N 1
ATOM 863 C CA . LYS A 1 107 ? 1.860 -16.664 4.548 1.00 87.31 107 LYS A CA 1
ATOM 864 C C . LYS A 1 107 ? 0.783 -16.101 5.476 1.00 87.31 107 LYS A C 1
ATOM 866 O O . LYS A 1 107 ? 0.743 -16.471 6.647 1.00 87.31 107 LYS A O 1
ATOM 871 N N . ALA A 1 108 ? -0.099 -15.270 4.933 1.00 91.56 108 ALA A N 1
ATOM 872 C CA . ALA A 1 108 ? -1.310 -14.803 5.598 1.00 91.56 108 ALA A CA 1
ATOM 873 C C . ALA A 1 108 ? -2.414 -14.552 4.561 1.00 91.56 108 ALA A C 1
ATOM 875 O O . ALA A 1 108 ? -2.125 -14.197 3.419 1.00 91.56 108 ALA A O 1
ATOM 876 N N . ASP A 1 109 ? -3.675 -14.705 4.965 1.00 92.94 109 ASP A N 1
ATOM 877 C CA . ASP A 1 109 ? -4.833 -14.568 4.064 1.00 92.94 109 ASP A CA 1
ATOM 878 C C . ASP A 1 109 ? -5.018 -13.141 3.528 1.00 92.94 109 ASP A C 1
ATOM 880 O O . ASP A 1 109 ? -5.643 -12.930 2.491 1.00 92.94 109 ASP A O 1
ATOM 884 N N . ASN A 1 110 ? -4.475 -12.147 4.234 1.00 94.38 110 ASN A N 1
ATOM 885 C CA . ASN A 1 110 ? -4.524 -10.741 3.851 1.00 94.38 110 ASN A CA 1
ATOM 886 C C . ASN A 1 110 ? -3.290 -10.294 3.050 1.00 94.38 110 ASN A C 1
ATOM 888 O O . ASN A 1 110 ? -3.118 -9.095 2.841 1.00 94.38 110 ASN A O 1
ATOM 892 N N . ILE A 1 111 ? -2.431 -11.213 2.601 1.00 94.00 111 ILE A N 1
ATOM 893 C CA . ILE A 1 111 ? -1.242 -10.891 1.804 1.00 94.00 111 ILE A CA 1
ATOM 894 C C . ILE A 1 111 ? -1.462 -11.287 0.348 1.00 94.00 111 ILE A C 1
ATOM 896 O O . ILE A 1 111 ? -1.699 -12.447 0.017 1.00 94.00 111 ILE A O 1
ATOM 900 N N . PHE A 1 112 ? -1.311 -10.304 -0.534 1.00 93.50 112 PHE A N 1
ATOM 901 C CA . PHE A 1 112 ? -1.250 -10.491 -1.972 1.00 93.50 112 PHE A CA 1
ATOM 902 C C . PHE A 1 112 ? 0.184 -10.251 -2.441 1.00 93.50 112 PHE A C 1
ATOM 90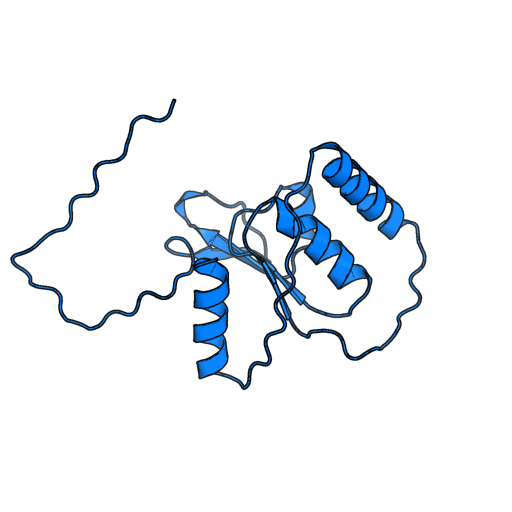4 O O . PHE A 1 112 ? 0.696 -9.133 -2.366 1.00 93.50 112 PHE A O 1
ATOM 911 N N . ILE A 1 113 ? 0.840 -11.302 -2.926 1.00 93.69 113 ILE A N 1
ATOM 912 C CA . ILE A 1 113 ? 2.228 -11.215 -3.385 1.00 93.69 113 ILE A CA 1
ATOM 913 C C . ILE A 1 113 ? 2.271 -10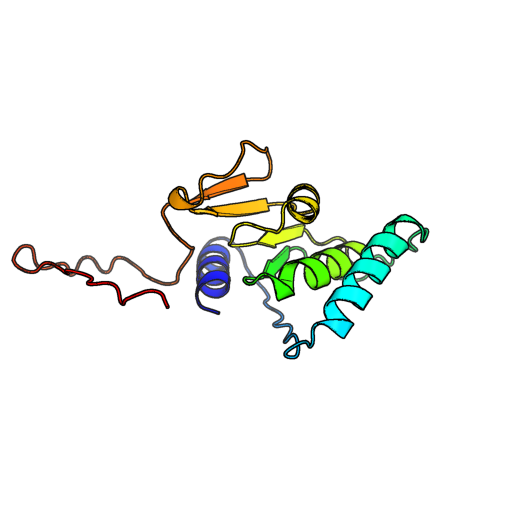.541 -4.761 1.00 93.69 113 ILE A C 1
ATOM 915 O O . ILE A 1 113 ? 1.533 -10.923 -5.670 1.00 93.69 113 ILE A O 1
ATOM 919 N N . THR A 1 114 ? 3.137 -9.541 -4.926 1.00 91.31 114 THR A N 1
ATOM 920 C CA . THR A 1 114 ? 3.323 -8.813 -6.188 1.00 91.31 114 THR A CA 1
ATOM 921 C C . THR A 1 114 ? 4.726 -9.000 -6.763 1.00 91.31 114 THR A C 1
ATOM 923 O O . THR A 1 114 ? 5.711 -9.153 -6.041 1.00 91.31 114 THR A O 1
ATOM 926 N N . MET A 1 115 ? 4.847 -8.922 -8.091 1.00 90.00 115 MET A N 1
ATOM 927 C CA . MET A 1 115 ? 6.150 -8.807 -8.753 1.00 90.00 115 MET A CA 1
ATOM 928 C C . MET A 1 115 ? 6.622 -7.350 -8.695 1.00 90.00 115 MET A C 1
ATOM 930 O O . MET A 1 115 ? 6.363 -6.554 -9.596 1.00 90.00 115 MET A O 1
ATOM 934 N N . GLY A 1 116 ? 7.275 -6.993 -7.589 1.00 87.12 116 GLY A N 1
ATOM 935 C CA . GLY A 1 116 ? 7.689 -5.619 -7.307 1.00 87.12 116 GLY A CA 1
ATOM 936 C C . GLY A 1 116 ? 6.541 -4.721 -6.820 1.00 87.12 116 GLY A C 1
ATOM 937 O O . GLY A 1 116 ? 5.401 -5.172 -6.682 1.00 87.12 116 GLY A O 1
ATOM 938 N N . PRO A 1 117 ? 6.826 -3.445 -6.515 1.00 86.38 117 PRO A N 1
ATOM 939 C CA . PRO A 1 117 ? 5.815 -2.518 -6.026 1.00 86.38 117 PRO A CA 1
ATOM 940 C C . PRO A 1 117 ? 4.834 -2.099 -7.138 1.00 86.38 117 PRO A C 1
ATOM 942 O O . PRO A 1 117 ? 5.266 -1.842 -8.272 1.00 86.38 117 PRO A O 1
ATOM 945 N N . PRO A 1 118 ? 3.533 -1.930 -6.817 1.00 86.62 118 PRO A N 1
ATOM 946 C CA . PRO A 1 118 ? 2.559 -1.343 -7.731 1.00 86.62 118 PRO A CA 1
ATOM 947 C C . PRO A 1 118 ? 3.059 -0.010 -8.289 1.00 86.62 118 PRO A C 1
ATOM 949 O O . PRO A 1 118 ? 3.688 0.780 -7.584 1.00 86.62 118 PRO A O 1
ATOM 952 N N . ASN A 1 119 ? 2.805 0.259 -9.563 1.00 88.56 119 ASN A N 1
ATOM 953 C CA . ASN A 1 119 ? 3.269 1.477 -10.215 1.00 88.56 119 ASN A CA 1
ATOM 954 C C . ASN A 1 119 ? 2.343 1.866 -11.375 1.00 88.56 119 ASN A C 1
ATOM 956 O O . ASN A 1 119 ? 1.385 1.166 -11.689 1.00 88.56 119 ASN A O 1
ATOM 960 N N . THR A 1 120 ? 2.611 3.020 -11.979 1.00 88.00 120 THR A N 1
ATOM 961 C CA . THR A 1 120 ? 1.835 3.564 -13.103 1.00 88.00 120 THR A CA 1
ATOM 962 C C . THR A 1 120 ? 2.423 3.183 -14.465 1.00 88.00 120 THR A C 1
ATOM 964 O O . THR A 1 120 ? 1.989 3.721 -15.483 1.00 88.00 120 THR A O 1
ATOM 967 N N . ALA A 1 121 ? 3.455 2.332 -14.510 1.00 84.69 121 ALA A N 1
ATOM 968 C CA . ALA A 1 121 ? 4.072 1.942 -15.767 1.00 84.69 121 ALA A CA 1
ATOM 969 C C . ALA A 1 121 ? 3.088 1.087 -16.569 1.00 84.69 121 ALA A C 1
ATOM 971 O O . ALA A 1 121 ? 2.472 0.155 -16.057 1.00 84.69 121 ALA A O 1
ATOM 972 N N . CYS A 1 122 ? 2.943 1.421 -17.844 1.00 81.50 122 CYS A N 1
ATOM 973 C CA . CYS A 1 122 ? 2.166 0.646 -18.796 1.00 81.50 122 CYS A CA 1
ATOM 974 C C . CYS A 1 122 ? 3.112 0.166 -19.891 1.00 81.50 122 CYS A C 1
ATOM 976 O O . CYS A 1 122 ? 3.933 0.940 -20.387 1.00 81.50 122 CYS A O 1
ATOM 978 N N . ASN A 1 123 ? 2.998 -1.104 -20.273 1.00 83.62 123 ASN A N 1
ATOM 979 C CA . ASN A 1 123 ? 3.744 -1.621 -21.409 1.00 83.62 123 ASN A CA 1
ATOM 980 C C . ASN A 1 123 ? 3.157 -1.027 -22.696 1.00 83.62 123 ASN A C 1
ATOM 982 O O . ASN A 1 123 ? 2.093 -1.442 -23.144 1.00 83.62 123 ASN A O 1
ATOM 986 N N . ILE A 1 124 ? 3.857 -0.054 -23.278 1.00 88.12 124 ILE A N 1
ATOM 987 C CA . ILE A 1 124 ? 3.489 0.576 -24.555 1.00 88.12 124 ILE A CA 1
ATOM 988 C C . ILE A 1 124 ? 3.957 -0.231 -25.777 1.00 88.12 124 ILE A C 1
ATOM 990 O O . ILE A 1 124 ? 3.873 0.256 -26.897 1.00 88.12 124 ILE A O 1
ATOM 994 N N . GLN A 1 125 ? 4.479 -1.446 -25.565 1.00 86.81 125 GLN A N 1
ATOM 995 C CA . GLN A 1 125 ? 4.965 -2.369 -26.599 1.00 86.81 125 GLN A CA 1
ATOM 996 C C . GLN A 1 125 ? 6.049 -1.788 -27.526 1.00 86.81 125 GLN A C 1
ATOM 998 O O . GLN A 1 125 ? 6.266 -2.288 -28.622 1.00 86.81 125 GLN A O 1
ATOM 1003 N N . ALA A 1 126 ? 6.780 -0.774 -27.062 1.00 86.38 126 ALA A N 1
ATOM 1004 C CA . ALA A 1 126 ? 7.821 -0.082 -27.824 1.00 86.38 126 ALA A CA 1
ATOM 1005 C C . ALA A 1 126 ? 9.247 -0.540 -27.455 1.00 86.38 126 ALA A C 1
ATOM 1007 O O . ALA A 1 126 ? 10.183 0.254 -27.491 1.00 86.38 126 ALA A O 1
ATOM 1008 N N . HIS A 1 127 ? 9.418 -1.797 -27.035 1.00 87.62 127 HIS A N 1
ATOM 1009 C CA . HIS A 1 127 ? 10.734 -2.326 -26.665 1.00 87.62 127 HIS A CA 1
ATOM 1010 C C . HIS A 1 127 ? 11.553 -2.645 -27.925 1.00 87.62 127 HIS A C 1
ATOM 1012 O O . HIS A 1 127 ? 11.106 -3.425 -28.765 1.00 87.62 127 HIS A O 1
ATOM 1018 N N . ASP A 1 128 ? 12.754 -2.072 -28.043 1.00 90.75 128 ASP A N 1
ATOM 1019 C CA . ASP A 1 128 ? 13.716 -2.435 -29.089 1.00 90.75 128 ASP A CA 1
ATOM 1020 C C . ASP A 1 128 ? 14.492 -3.693 -28.656 1.00 90.75 128 ASP A C 1
ATOM 1022 O O . ASP A 1 128 ? 15.196 -3.647 -27.645 1.00 90.75 128 ASP A O 1
ATOM 1026 N N . PRO A 1 129 ? 14.425 -4.813 -29.403 1.00 89.81 129 PRO A N 1
ATOM 1027 C CA . PRO A 1 129 ? 15.149 -6.038 -29.058 1.00 89.81 129 PRO A CA 1
ATOM 1028 C C . PRO A 1 129 ? 16.680 -5.886 -29.079 1.00 89.81 129 PRO A C 1
ATOM 1030 O O . PRO A 1 129 ? 17.380 -6.758 -28.571 1.00 89.81 129 PRO A O 1
ATOM 1033 N N . LYS A 1 130 ? 17.220 -4.807 -29.663 1.00 94.75 130 LYS A N 1
ATOM 1034 C CA . LYS A 1 130 ? 18.659 -4.499 -29.676 1.00 94.75 130 LYS A CA 1
ATOM 1035 C C . LYS A 1 130 ? 19.112 -3.666 -28.476 1.00 94.75 130 LYS A C 1
ATOM 1037 O O . LYS A 1 130 ? 20.306 -3.398 -28.352 1.00 94.75 130 LYS A O 1
ATOM 1042 N N . GLN A 1 131 ? 18.192 -3.238 -27.613 1.00 90.38 131 GLN A N 1
ATOM 1043 C CA . GLN A 1 131 ? 18.486 -2.389 -26.463 1.00 90.38 131 GLN A CA 1
ATOM 1044 C C . GLN A 1 131 ? 18.125 -3.105 -25.159 1.00 90.38 131 GLN A C 1
ATOM 1046 O O . GLN A 1 131 ? 17.040 -3.659 -25.008 1.00 90.38 131 GLN A O 1
ATOM 1051 N N . GLY A 1 132 ? 19.048 -3.076 -24.198 1.00 88.31 132 GLY A N 1
ATOM 1052 C CA . GLY A 1 132 ? 18.843 -3.591 -22.847 1.00 88.31 132 GLY A CA 1
ATOM 1053 C C . GLY A 1 132 ? 19.106 -2.506 -21.808 1.00 88.31 132 GLY A C 1
ATOM 1054 O O . GLY A 1 132 ? 19.966 -1.650 -22.005 1.00 88.31 132 GLY A O 1
ATOM 1055 N N . LEU A 1 133 ? 18.373 -2.546 -20.693 1.00 89.50 133 LEU A N 1
ATOM 1056 C CA . LEU A 1 133 ? 18.613 -1.682 -19.540 1.00 89.50 133 LEU A CA 1
ATOM 1057 C C . LEU A 1 133 ? 19.420 -2.450 -18.492 1.00 89.50 133 LEU A C 1
ATOM 1059 O O . LEU A 1 133 ? 18.961 -3.469 -17.981 1.00 89.50 133 LEU A O 1
ATOM 1063 N N . ILE A 1 134 ? 20.594 -1.932 -18.139 1.00 90.81 134 ILE A N 1
ATOM 1064 C CA . ILE A 1 134 ? 21.378 -2.411 -16.999 1.00 90.81 134 ILE A CA 1
ATOM 1065 C C . ILE A 1 134 ? 21.224 -1.386 -15.880 1.00 90.81 134 ILE A C 1
ATOM 1067 O O . ILE A 1 134 ? 21.557 -0.215 -16.055 1.00 90.81 134 ILE A O 1
ATOM 1071 N N . VAL A 1 135 ? 20.713 -1.825 -14.731 1.00 88.94 135 VAL A N 1
ATOM 1072 C CA . VAL A 1 135 ? 20.595 -0.985 -13.536 1.00 88.94 135 VAL A CA 1
ATOM 1073 C C . VAL A 1 135 ? 21.765 -1.302 -12.614 1.00 88.94 135 VAL A C 1
ATOM 1075 O O . VAL A 1 135 ? 21.883 -2.421 -12.122 1.00 88.94 135 VAL A O 1
ATOM 1078 N N . ILE A 1 136 ? 22.630 -0.314 -12.384 1.00 90.56 136 ILE A N 1
ATOM 1079 C CA . ILE A 1 136 ? 23.748 -0.412 -11.441 1.00 90.56 136 ILE A CA 1
ATOM 1080 C C . ILE A 1 136 ? 23.328 0.310 -10.159 1.00 90.56 136 ILE A C 1
ATOM 1082 O O . ILE A 1 136 ? 23.070 1.513 -10.176 1.00 90.56 136 ILE A O 1
ATOM 1086 N N . GLY A 1 137 ? 23.209 -0.443 -9.064 1.00 88.25 137 GLY A N 1
ATOM 1087 C CA . GLY A 1 137 ? 22.884 0.099 -7.744 1.00 88.25 137 GLY A CA 1
ATOM 1088 C C . GLY A 1 137 ? 24.023 0.938 -7.156 1.00 88.25 137 GLY A C 1
ATOM 1089 O O . GLY A 1 137 ? 25.188 0.767 -7.516 1.00 88.25 137 GLY A O 1
ATOM 1090 N N . GLY A 1 138 ? 23.679 1.851 -6.247 1.00 86.75 138 GLY A N 1
ATOM 1091 C CA . GLY A 1 138 ? 24.654 2.593 -5.446 1.00 86.75 138 GLY A CA 1
ATOM 1092 C C . GLY A 1 138 ? 25.132 1.790 -4.235 1.00 86.75 138 GLY A C 1
ATOM 1093 O O . GLY A 1 138 ? 24.509 0.802 -3.853 1.00 86.75 138 GLY A O 1
ATOM 1094 N N . VAL A 1 139 ? 26.230 2.231 -3.621 1.00 79.38 139 VAL A N 1
ATOM 1095 C CA . VAL A 1 139 ? 26.664 1.700 -2.322 1.00 79.38 139 VAL A CA 1
ATOM 1096 C C . VAL A 1 139 ? 25.676 2.119 -1.236 1.00 79.38 139 VAL A C 1
ATOM 1098 O O . VAL A 1 139 ? 25.360 3.304 -1.112 1.00 79.38 139 VAL A O 1
ATOM 1101 N N . ASP A 1 140 ? 25.202 1.144 -0.468 1.00 70.25 140 ASP A N 1
ATOM 1102 C CA . ASP A 1 140 ? 24.448 1.384 0.761 1.00 70.25 140 ASP A CA 1
ATOM 1103 C C . ASP A 1 140 ? 25.449 1.807 1.85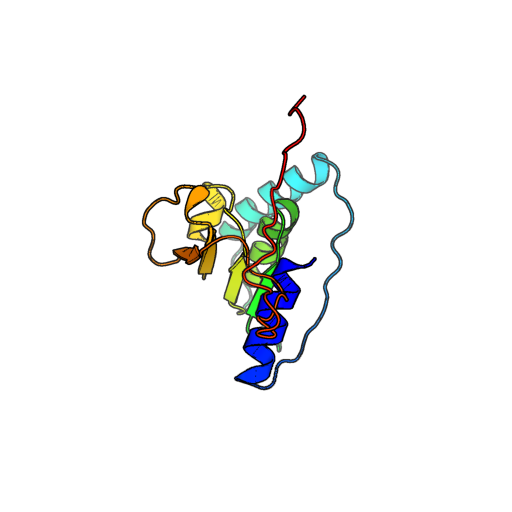2 1.00 70.25 140 ASP A C 1
ATOM 1105 O O . ASP A 1 140 ? 26.493 1.163 2.002 1.00 70.25 140 ASP A O 1
ATOM 1109 N N . LYS A 1 141 ? 25.206 2.932 2.533 1.00 49.62 141 LYS A N 1
ATOM 1110 C CA . LYS A 1 141 ? 26.102 3.500 3.558 1.00 49.62 141 LYS A CA 1
ATOM 1111 C C . LYS A 1 141 ? 25.458 3.462 4.930 1.00 49.62 141 LYS A C 1
ATOM 1113 O O . LYS A 1 141 ? 24.294 3.904 5.028 1.00 49.62 141 LYS A O 1
#

pLDDT: mean 83.49, std 11.16, range [49.62, 94.75]